Protein AF-A0A524L9X9-F1 (afdb_monomer_lite)

Secondary structure (DSSP, 8-state):
----HHHHHHHHHHHHHHHHHHHHHHHHHTT--HHHHHHHHHHHIIIIIHHHHHHHHHHSHHHHTTSHHHHHHHHHHHHHHHHHHHHHHHHHH-TT-HHHHHHHHHHHHHHHHHIIIIIHHHHHHHS-TTS--

pLDDT: mean 91.58, std 13.43, range [40.53, 98.81]

Radius of gyration: 15.82 Å; chains: 1; bounding box: 37×26×45 Å

Sequence (133 aa):
MKRNENLKTLSWEHHDGLVAAFRLIQGLKNKVDTAILSGYIIHIWEKALLHHFWQEEQMIPEQIENLPAGKELLGKMMTDHRVFELLIAKIKDDPQSLPYVKEFAELLNQHIHFEERELFPFLEKTVTADKLV

Foldseek 3Di:
DPQDVLNVVLLVLLVVLLVLLVVLVVCVVVVPQLLVLLVSLLVCCVVRVVVSLVSCVVQQCVQPVPPPVSVVLVVVSVVLVVVSVVLNVVCVVPSRDPVSSNCNSVSSNVNSCCCVPPVSVVSVVRDDPPPRD

Structure (mmCIF, N/CA/C/O backbone):
data_AF-A0A524L9X9-F1
#
_entry.id   AF-A0A524L9X9-F1
#
loop_
_atom_site.group_PDB
_atom_site.id
_atom_site.type_symbol
_atom_site.label_atom_id
_atom_site.label_alt_id
_atom_site.label_comp_id
_atom_site.label_asym_id
_atom_site.label_entity_id
_atom_site.label_seq_id
_atom_site.pdbx_PDB_ins_code
_atom_site.Cartn_x
_atom_site.Cartn_y
_atom_site.Cartn_z
_atom_site.occupancy
_atom_site.B_iso_or_equiv
_atom_site.auth_seq_id
_atom_site.auth_comp_id
_atom_site.auth_asym_id
_atom_site.auth_atom_id
_atom_site.pdbx_PDB_model_num
ATOM 1 N N . MET A 1 1 ? -0.221 -0.685 -27.429 1.00 44.25 1 MET A N 1
ATOM 2 C CA . MET A 1 1 ? 0.701 -1.465 -26.581 1.00 44.25 1 MET A CA 1
ATOM 3 C C . MET A 1 1 ? -0.151 -2.388 -25.740 1.00 44.25 1 MET A C 1
ATOM 5 O O . MET A 1 1 ? -0.965 -1.896 -24.971 1.00 44.25 1 MET A O 1
ATOM 9 N N . LYS A 1 2 ? -0.105 -3.699 -25.989 1.00 41.12 2 LYS A N 1
ATOM 10 C CA . LYS A 1 2 ? -0.791 -4.650 -25.112 1.00 41.12 2 LYS A CA 1
ATOM 11 C C . LYS A 1 2 ? 0.062 -4.734 -23.848 1.00 41.12 2 LYS A C 1
ATOM 13 O O . LYS A 1 2 ? 1.205 -5.161 -23.966 1.00 41.12 2 LYS A O 1
ATOM 18 N N . ARG A 1 3 ? -0.477 -4.316 -22.694 1.00 54.50 3 ARG A N 1
ATOM 19 C CA . ARG A 1 3 ? 0.068 -4.698 -21.381 1.00 54.50 3 ARG A CA 1
ATOM 20 C C . ARG A 1 3 ? 0.432 -6.181 -21.446 1.00 54.50 3 ARG A C 1
ATOM 22 O O . ARG A 1 3 ? -0.387 -6.970 -21.930 1.00 54.50 3 ARG A O 1
ATOM 29 N N . ASN A 1 4 ? 1.637 -6.545 -21.024 1.00 69.88 4 ASN A N 1
ATOM 30 C CA . ASN A 1 4 ? 1.973 -7.952 -20.844 1.00 69.88 4 ASN A CA 1
ATOM 31 C C . ASN A 1 4 ? 0.909 -8.590 -19.925 1.00 69.88 4 ASN A C 1
ATOM 33 O O . ASN A 1 4 ? 0.484 -7.943 -18.969 1.00 69.88 4 ASN A O 1
ATOM 37 N N . GLU A 1 5 ? 0.422 -9.796 -20.234 1.00 72.19 5 GLU A N 1
ATOM 38 C CA . GLU A 1 5 ? -0.696 -10.426 -19.504 1.00 72.19 5 GLU A CA 1
ATOM 39 C C . GLU A 1 5 ? -0.430 -10.530 -17.990 1.00 72.19 5 GLU A C 1
ATOM 41 O O . GLU A 1 5 ? -1.351 -10.390 -17.183 1.00 72.19 5 GLU A O 1
ATOM 46 N N . ASN A 1 6 ? 0.838 -10.646 -17.595 1.00 77.88 6 ASN A N 1
ATOM 47 C CA . ASN A 1 6 ? 1.249 -10.633 -16.196 1.00 77.88 6 ASN A CA 1
ATOM 48 C C . ASN A 1 6 ? 1.011 -9.268 -15.527 1.00 77.88 6 ASN A C 1
ATOM 50 O O . ASN A 1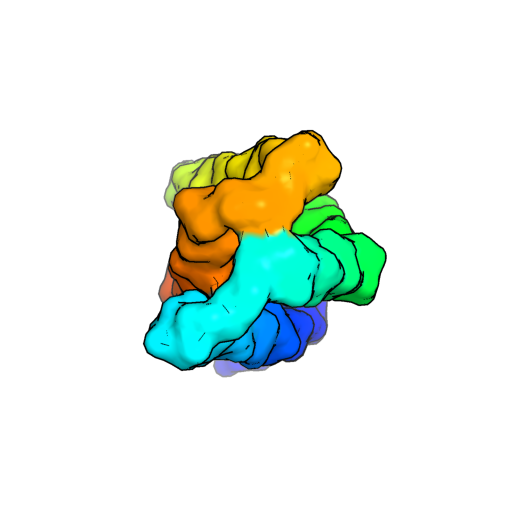 6 ? 0.353 -9.190 -14.493 1.00 77.88 6 ASN A O 1
ATOM 54 N N . LEU A 1 7 ? 1.443 -8.172 -16.166 1.00 84.88 7 LEU A N 1
ATOM 55 C CA . LEU A 1 7 ? 1.182 -6.809 -15.679 1.00 84.88 7 LEU A CA 1
ATOM 56 C C . LEU A 1 7 ? -0.312 -6.462 -15.708 1.00 84.88 7 LEU A C 1
ATOM 58 O O . LEU A 1 7 ? -0.777 -5.667 -14.898 1.00 84.88 7 LEU A O 1
ATOM 62 N N . LYS A 1 8 ? -1.092 -7.055 -16.625 1.00 86.00 8 LYS A N 1
ATOM 63 C CA . LYS A 1 8 ? -2.558 -6.914 -16.600 1.00 86.00 8 LYS A CA 1
ATOM 64 C C . LYS A 1 8 ? -3.172 -7.566 -15.374 1.00 86.00 8 LYS A C 1
ATOM 66 O O . LYS A 1 8 ? -4.108 -6.995 -14.830 1.00 86.00 8 LYS A O 1
ATOM 71 N N . THR A 1 9 ? -2.681 -8.742 -14.994 1.00 88.50 9 THR A N 1
ATOM 72 C CA . THR A 1 9 ? -3.189 -9.480 -13.836 1.00 88.50 9 THR A CA 1
ATOM 73 C C . THR A 1 9 ? -2.920 -8.690 -12.558 1.00 88.50 9 THR A C 1
ATOM 75 O O . THR A 1 9 ? -3.868 -8.373 -11.849 1.00 88.50 9 THR A O 1
ATOM 78 N N . LEU A 1 10 ? -1.677 -8.239 -12.354 1.00 92.50 10 LEU A N 1
ATOM 79 C CA . LEU A 1 10 ? -1.310 -7.382 -11.218 1.00 92.50 10 LEU A CA 1
ATOM 80 C C . LEU A 1 10 ? -2.137 -6.084 -11.195 1.00 92.50 10 LEU A C 1
ATOM 82 O O . LEU A 1 10 ? -2.770 -5.740 -10.202 1.00 92.50 10 LEU A O 1
ATOM 86 N N . SER A 1 11 ? -2.256 -5.411 -12.340 1.00 91.94 11 SER A N 1
ATOM 87 C CA . SER A 1 11 ? -3.059 -4.188 -12.448 1.00 91.94 11 SER A CA 1
ATOM 88 C C . SER A 1 11 ? -4.564 -4.403 -12.225 1.00 91.94 11 SER A C 1
ATOM 90 O O . SER A 1 11 ? -5.286 -3.481 -11.841 1.00 91.94 11 SER A O 1
ATOM 92 N N . TRP A 1 12 ? -5.081 -5.607 -12.472 1.00 92.44 12 TRP A N 1
ATOM 93 C CA . TRP A 1 12 ? -6.470 -5.925 -12.158 1.00 92.44 12 TRP A CA 1
ATOM 94 C C . TRP A 1 12 ? -6.679 -6.020 -10.642 1.00 92.44 12 TRP A C 1
ATOM 96 O O . TRP A 1 12 ? -7.646 -5.460 -10.128 1.00 92.44 12 TRP A O 1
ATOM 106 N N . GLU A 1 13 ? -5.737 -6.626 -9.921 1.00 94.00 13 GLU A N 1
ATOM 107 C CA . GLU A 1 13 ? -5.755 -6.727 -8.455 1.00 94.00 13 GLU A CA 1
ATOM 108 C C . GLU A 1 13 ? -5.611 -5.352 -7.771 1.00 94.00 13 GLU A C 1
ATOM 110 O O . GLU A 1 13 ? -6.233 -5.101 -6.733 1.00 94.00 13 GLU A O 1
ATOM 115 N N . HIS A 1 14 ? -4.919 -4.397 -8.404 1.00 96.56 14 HIS A N 1
ATOM 116 C CA . HIS A 1 14 ? -4.879 -2.997 -7.961 1.00 96.56 14 HIS A CA 1
ATOM 117 C C . HIS A 1 14 ? -6.257 -2.336 -7.852 1.00 96.56 14 HIS A C 1
ATOM 119 O O . HIS A 1 14 ? -6.442 -1.438 -7.024 1.00 96.56 14 HIS A O 1
ATOM 125 N N . HIS A 1 15 ? -7.250 -2.766 -8.640 1.00 94.50 15 HIS A N 1
ATOM 126 C CA . HIS A 1 15 ? -8.611 -2.250 -8.503 1.00 94.50 15 HIS A CA 1
ATOM 127 C C . HIS A 1 15 ? -9.163 -2.499 -7.094 1.00 94.50 15 HIS A C 1
ATOM 129 O O . HIS A 1 15 ? -9.669 -1.574 -6.451 1.00 94.50 15 HIS A O 1
ATOM 135 N N . ASP A 1 16 ? -9.015 -3.723 -6.590 1.00 94.69 16 ASP A N 1
ATOM 136 C CA . ASP A 1 16 ? -9.501 -4.106 -5.266 1.00 94.69 16 ASP A CA 1
ATOM 137 C C . ASP A 1 16 ? -8.702 -3.411 -4.157 1.00 94.69 16 ASP A C 1
ATOM 139 O O . ASP A 1 16 ? -9.288 -2.935 -3.177 1.00 94.69 16 ASP A O 1
ATOM 143 N N . GLY A 1 17 ? -7.387 -3.254 -4.344 1.00 97.31 17 GLY A N 1
ATOM 144 C CA . GLY A 1 17 ? -6.533 -2.467 -3.452 1.00 97.31 17 GLY A CA 1
ATOM 145 C C . GLY A 1 17 ? -6.982 -1.003 -3.338 1.00 97.31 17 GLY A C 1
ATOM 146 O O . GLY A 1 17 ? -7.131 -0.477 -2.231 1.00 97.31 17 GLY A O 1
ATOM 147 N N . LEU A 1 18 ? -7.307 -0.352 -4.461 1.00 98.25 18 LEU A N 1
ATOM 148 C CA . LEU A 1 18 ? -7.830 1.021 -4.477 1.00 98.25 18 LEU A CA 1
ATOM 149 C C . LEU A 1 18 ? -9.216 1.125 -3.837 1.00 98.25 18 LEU A C 1
ATOM 151 O O . LEU A 1 18 ? -9.483 2.074 -3.094 1.00 98.25 18 LEU A O 1
ATOM 155 N N . VAL A 1 19 ? -10.100 0.152 -4.075 1.00 98.00 19 VAL A N 1
ATOM 156 C CA . VAL A 1 19 ? -11.405 0.086 -3.400 1.00 98.00 19 VAL A CA 1
ATOM 157 C C . VAL A 1 19 ? -11.218 -0.052 -1.889 1.00 98.00 19 VAL A C 1
ATOM 159 O O . VAL A 1 19 ? -11.927 0.604 -1.118 1.00 98.00 19 VAL A O 1
ATOM 162 N N . ALA A 1 20 ? -10.256 -0.859 -1.440 1.00 98.12 20 ALA A N 1
ATOM 163 C CA . ALA A 1 20 ? -9.949 -1.014 -0.027 1.00 98.12 20 ALA A CA 1
ATOM 164 C C . ALA A 1 20 ? -9.392 0.274 0.596 1.00 98.12 20 ALA A C 1
ATOM 166 O O . ALA A 1 20 ? -9.906 0.708 1.631 1.00 98.12 20 ALA A O 1
ATOM 167 N N . ALA A 1 21 ? -8.431 0.932 -0.058 1.00 98.44 21 ALA A N 1
ATOM 168 C CA . ALA A 1 21 ? -7.908 2.225 0.378 1.00 98.44 21 ALA A CA 1
ATOM 169 C C . ALA A 1 21 ? -9.020 3.285 0.456 1.00 98.44 21 ALA A C 1
ATOM 171 O O . ALA A 1 21 ? -9.157 3.986 1.461 1.00 98.44 21 ALA A O 1
ATOM 172 N N . PHE A 1 22 ? -9.891 3.349 -0.556 1.00 98.38 22 PHE A N 1
ATOM 173 C CA . PHE A 1 22 ? -11.046 4.243 -0.559 1.00 98.38 22 PHE A CA 1
ATOM 174 C C . PHE A 1 22 ? -11.983 3.976 0.624 1.00 98.38 22 PHE A C 1
ATOM 176 O O . PHE A 1 22 ? -12.362 4.917 1.324 1.00 98.38 22 PHE A O 1
ATOM 183 N N . ARG A 1 23 ? -12.340 2.712 0.886 1.00 98.38 23 ARG A N 1
ATOM 184 C CA . ARG A 1 23 ? -13.198 2.331 2.023 1.00 98.38 23 ARG A CA 1
ATOM 185 C C . ARG A 1 23 ? -12.586 2.731 3.359 1.00 98.38 23 ARG A C 1
ATOM 187 O O . ARG A 1 23 ? -13.305 3.269 4.197 1.00 98.38 23 ARG A O 1
ATOM 194 N N . LEU A 1 24 ? -11.280 2.536 3.539 1.00 98.62 24 LEU A N 1
ATOM 195 C CA . LEU A 1 24 ? -10.564 2.972 4.739 1.00 98.62 24 LEU A CA 1
ATOM 196 C C . LEU A 1 24 ? -10.619 4.492 4.905 1.00 98.62 24 LEU A C 1
ATOM 198 O O . LEU A 1 24 ? -10.992 4.979 5.969 1.00 98.62 24 LEU A O 1
ATOM 202 N N . ILE A 1 25 ? -10.350 5.247 3.837 1.00 98.50 25 ILE A N 1
ATOM 203 C CA . ILE A 1 25 ? -10.437 6.713 3.844 1.00 98.50 25 ILE A CA 1
ATOM 204 C C . ILE A 1 25 ? -11.859 7.182 4.191 1.00 98.50 25 ILE A C 1
ATOM 206 O O . ILE A 1 25 ? -12.021 8.115 4.980 1.00 98.50 25 ILE A O 1
ATOM 210 N N . GLN A 1 26 ? -12.902 6.549 3.643 1.00 98.56 26 GLN A N 1
ATOM 211 C CA . GLN A 1 26 ? -14.286 6.872 4.011 1.00 98.56 26 GLN A CA 1
ATOM 212 C C . GLN A 1 26 ? -14.600 6.489 5.461 1.00 98.56 26 GLN A C 1
ATOM 214 O O . GLN A 1 26 ? -15.253 7.257 6.163 1.00 98.56 26 GLN A O 1
ATOM 219 N N . GLY A 1 27 ? -14.115 5.339 5.930 1.00 98.44 27 GLY A N 1
ATOM 220 C CA . GLY A 1 27 ? -14.268 4.897 7.314 1.00 98.44 27 GLY A CA 1
ATOM 221 C C . GLY A 1 27 ? -13.664 5.890 8.307 1.00 98.44 27 GLY A C 1
ATOM 222 O O . GLY A 1 27 ? -14.337 6.300 9.251 1.00 98.44 27 GLY A O 1
ATOM 223 N N . LEU A 1 28 ? -12.446 6.364 8.030 1.00 98.19 28 LEU A N 1
ATOM 224 C CA . LEU A 1 28 ? -11.768 7.406 8.805 1.00 98.19 28 LEU A CA 1
ATOM 225 C C . LEU A 1 28 ? -12.574 8.714 8.830 1.00 98.19 28 LEU A C 1
ATOM 227 O O . LEU A 1 28 ? -12.790 9.289 9.896 1.00 98.19 28 LEU A O 1
ATOM 231 N N . LYS A 1 29 ? -13.075 9.173 7.673 1.00 98.12 29 LYS A N 1
ATOM 232 C CA . LYS A 1 29 ? -13.912 10.387 7.577 1.00 98.12 29 LYS A CA 1
ATOM 233 C C . LYS A 1 29 ? -15.210 10.268 8.373 1.00 98.12 29 LYS A C 1
ATOM 235 O O . LYS A 1 29 ? -15.620 11.226 9.026 1.00 98.12 29 LYS A O 1
ATOM 240 N N . ASN A 1 30 ? -15.826 9.091 8.340 1.00 98.19 30 ASN A N 1
ATOM 241 C CA . ASN A 1 30 ? -17.072 8.797 9.039 1.00 98.19 30 ASN A CA 1
ATOM 242 C C . ASN A 1 30 ? -16.865 8.401 10.508 1.00 98.19 30 ASN A C 1
ATOM 244 O O . ASN A 1 30 ? -17.840 8.068 11.176 1.00 98.19 30 ASN A O 1
ATOM 248 N N . LYS A 1 31 ? -15.625 8.458 11.021 1.00 97.75 31 LYS A N 1
ATOM 249 C CA . LYS A 1 31 ? -15.269 8.098 12.403 1.00 97.75 31 LYS A CA 1
ATOM 250 C C . LYS A 1 31 ? -15.747 6.693 12.786 1.00 97.75 31 LYS A C 1
ATOM 252 O O . LYS A 1 31 ? -16.238 6.481 13.893 1.00 97.75 31 LYS A O 1
ATOM 257 N N . VAL A 1 32 ? -15.629 5.750 11.851 1.00 98.31 32 VAL A N 1
ATOM 258 C CA . VAL A 1 32 ? -15.827 4.326 12.138 1.00 98.31 32 VAL A CA 1
ATOM 259 C C . VAL A 1 32 ? -14.847 3.912 13.233 1.00 98.31 32 VAL A C 1
ATOM 261 O O . VAL A 1 32 ? -13.722 4.409 13.276 1.00 98.31 32 VAL A O 1
ATOM 264 N N . ASP A 1 33 ? -15.290 3.015 14.112 1.00 98.38 33 ASP A N 1
ATOM 265 C CA . ASP A 1 33 ? -14.463 2.467 15.182 1.00 98.38 33 ASP A CA 1
ATOM 266 C C . ASP A 1 33 ? -13.127 1.932 14.636 1.00 98.38 33 ASP A C 1
ATOM 268 O O . ASP A 1 33 ? -13.093 1.178 13.657 1.00 98.38 33 ASP A O 1
ATOM 272 N N . THR A 1 34 ? -12.022 2.344 15.261 1.00 98.31 34 THR A N 1
ATOM 273 C CA . THR A 1 34 ? -10.678 2.033 14.768 1.00 98.31 34 THR A CA 1
ATOM 274 C C . THR A 1 34 ? -10.421 0.531 14.729 1.00 98.31 34 THR A C 1
ATOM 276 O O . THR A 1 34 ? -9.812 0.060 13.772 1.00 98.31 34 THR A O 1
ATOM 279 N N . ALA A 1 35 ? -10.938 -0.248 15.686 1.00 98.00 35 ALA A N 1
ATOM 280 C CA . ALA A 1 35 ? -10.742 -1.696 15.693 1.00 98.00 35 ALA A CA 1
ATOM 281 C C . ALA A 1 35 ? -11.435 -2.377 14.509 1.00 98.00 35 ALA A C 1
ATOM 283 O O . ALA A 1 35 ? -10.908 -3.350 13.970 1.00 98.00 35 ALA A O 1
ATOM 284 N N . ILE A 1 36 ? -12.581 -1.850 14.061 1.00 98.50 36 ILE A N 1
ATOM 285 C CA . ILE A 1 36 ? -13.255 -2.333 12.846 1.00 98.50 36 ILE A CA 1
ATOM 286 C C . ILE A 1 36 ? -12.371 -2.086 11.618 1.00 98.50 36 ILE A C 1
ATOM 288 O O . ILE A 1 36 ? -12.202 -2.982 10.790 1.00 98.50 36 ILE A O 1
ATOM 292 N N . LEU A 1 37 ? -11.784 -0.891 11.501 1.00 98.75 37 LEU A N 1
ATOM 293 C CA . LEU A 1 37 ? -10.892 -0.558 10.386 1.00 98.75 37 LEU A CA 1
ATOM 294 C C . LEU A 1 37 ? -9.607 -1.395 10.419 1.00 98.75 37 LEU A C 1
ATOM 296 O O . LEU A 1 37 ? -9.210 -1.934 9.389 1.00 98.75 37 LEU A O 1
ATOM 300 N N . SER A 1 38 ? -9.006 -1.576 11.594 1.00 98.75 38 SER A N 1
ATOM 301 C CA . SER A 1 38 ? -7.851 -2.453 11.811 1.00 98.75 38 SER A CA 1
ATOM 302 C C . SER A 1 38 ? -8.157 -3.905 11.435 1.00 98.75 38 SER A C 1
ATOM 304 O O . SER A 1 38 ? -7.375 -4.540 10.730 1.00 98.75 38 SER A O 1
ATOM 306 N N . GLY A 1 39 ? -9.327 -4.421 11.825 1.00 98.75 39 GLY A N 1
ATOM 307 C CA . GLY A 1 39 ? -9.786 -5.753 11.428 1.00 98.75 39 GLY A CA 1
ATOM 308 C C . GLY A 1 39 ? -9.958 -5.888 9.914 1.00 98.75 39 GLY A C 1
ATOM 309 O O . GLY A 1 39 ? -9.551 -6.895 9.334 1.00 98.75 39 GLY A O 1
ATOM 310 N N . TYR A 1 40 ? -10.493 -4.856 9.254 1.00 98.69 40 TYR A N 1
ATOM 311 C CA . TYR A 1 40 ? -10.581 -4.814 7.795 1.00 98.69 40 TYR A CA 1
ATOM 312 C C . TYR A 1 40 ? -9.195 -4.806 7.132 1.00 98.69 40 TYR A C 1
ATOM 314 O O . TYR A 1 40 ? -8.990 -5.563 6.187 1.00 98.69 40 TYR A O 1
ATOM 322 N N . ILE A 1 41 ? -8.238 -4.023 7.651 1.00 98.81 41 ILE A N 1
ATOM 323 C CA . ILE A 1 41 ? -6.846 -3.993 7.165 1.00 98.81 41 ILE A CA 1
ATOM 324 C C . ILE A 1 41 ? -6.203 -5.379 7.256 1.00 98.81 41 ILE A C 1
ATOM 326 O O . ILE A 1 41 ? -5.657 -5.868 6.269 1.00 98.81 41 ILE A O 1
ATOM 330 N N . ILE A 1 42 ? -6.292 -6.035 8.415 1.00 98.75 42 ILE A N 1
ATOM 331 C CA . ILE A 1 42 ? -5.715 -7.372 8.609 1.00 98.75 42 ILE A CA 1
ATOM 332 C C . ILE A 1 42 ? -6.351 -8.372 7.635 1.00 98.75 42 ILE A C 1
ATOM 334 O O . ILE A 1 42 ? -5.648 -9.177 7.027 1.00 98.75 42 ILE A O 1
ATOM 338 N N . HIS A 1 43 ? -7.668 -8.286 7.434 1.00 98.56 43 HIS A N 1
ATOM 339 C CA . HIS A 1 43 ? -8.376 -9.158 6.506 1.00 98.56 43 HIS A CA 1
ATOM 340 C C . HIS A 1 43 ? -7.897 -8.996 5.055 1.00 98.56 43 HIS A C 1
ATOM 342 O O . HIS A 1 43 ? -7.557 -9.991 4.418 1.00 98.56 43 HIS A O 1
ATOM 348 N N . ILE A 1 44 ? -7.849 -7.769 4.524 1.00 98.00 44 ILE A N 1
ATOM 349 C CA . ILE A 1 44 ? -7.408 -7.536 3.135 1.00 98.00 44 ILE A CA 1
ATOM 350 C C . ILE A 1 44 ? -5.919 -7.840 2.946 1.00 98.00 44 ILE A C 1
ATOM 352 O O . ILE A 1 44 ? -5.523 -8.300 1.876 1.00 98.00 44 ILE A O 1
ATOM 356 N N . TRP A 1 45 ? -5.105 -7.636 3.986 1.00 98.44 45 TRP A N 1
ATOM 357 C CA . TRP A 1 45 ? -3.692 -7.989 3.972 1.00 98.44 45 TRP A CA 1
ATOM 358 C C . TRP A 1 45 ? -3.500 -9.485 3.734 1.00 98.44 45 TRP A C 1
ATOM 360 O O . TRP A 1 45 ? -2.826 -9.889 2.792 1.00 98.44 45 TRP A O 1
ATOM 370 N N . GLU A 1 46 ? -4.146 -10.311 4.556 1.00 97.88 46 GLU A N 1
ATOM 371 C CA . GLU A 1 46 ? -3.979 -11.766 4.526 1.00 97.88 46 GLU A CA 1
ATOM 372 C C . GLU A 1 46 ? -4.670 -12.428 3.328 1.00 97.88 46 GLU A C 1
ATOM 374 O O . GLU A 1 46 ? -4.301 -13.539 2.945 1.00 97.88 46 GLU A O 1
ATOM 379 N N . LYS A 1 47 ? -5.694 -11.786 2.752 1.00 97.06 47 LYS A N 1
ATOM 380 C CA . LY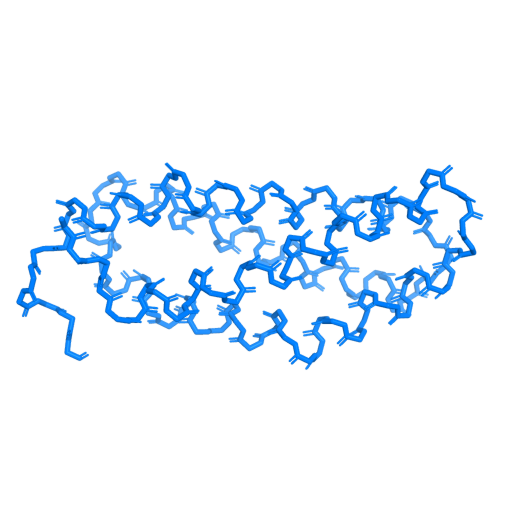S A 1 47 ? -6.483 -12.350 1.646 1.00 97.06 47 LYS A CA 1
ATOM 381 C C . LYS A 1 47 ? -6.063 -11.895 0.258 1.00 97.06 47 LYS A C 1
ATOM 383 O O . LYS A 1 47 ? -6.382 -12.607 -0.688 1.00 97.06 47 LYS A O 1
ATOM 388 N N . ALA A 1 48 ? -5.402 -10.749 0.136 1.00 95.69 48 ALA A N 1
ATOM 389 C CA . ALA A 1 48 ? -5.061 -10.177 -1.161 1.00 95.69 48 ALA A CA 1
ATOM 390 C C . ALA A 1 48 ? -3.639 -9.611 -1.176 1.00 95.69 48 ALA A C 1
ATOM 392 O O . ALA A 1 48 ? -2.776 -10.155 -1.860 1.00 95.69 48 ALA A O 1
ATOM 393 N N . LEU A 1 49 ? -3.376 -8.564 -0.386 1.00 97.88 49 LEU A N 1
ATOM 394 C CA . LEU A 1 49 ? -2.171 -7.741 -0.559 1.00 97.88 49 LEU A CA 1
ATOM 395 C C . LEU A 1 49 ? -0.870 -8.522 -0.351 1.00 97.88 49 LEU A C 1
ATOM 397 O O . LEU A 1 49 ? 0.073 -8.330 -1.104 1.00 97.88 49 LEU A O 1
ATOM 401 N N . LEU A 1 50 ? -0.828 -9.445 0.615 1.00 97.56 50 LEU A N 1
ATOM 402 C CA . LEU A 1 50 ? 0.375 -10.240 0.862 1.00 97.56 50 LEU A CA 1
ATOM 403 C C . LEU A 1 50 ? 0.759 -11.115 -0.343 1.00 97.56 50 LEU A C 1
ATOM 405 O O . LEU A 1 50 ? 1.939 -11.253 -0.651 1.00 97.56 50 LEU A O 1
ATOM 409 N N . HIS A 1 51 ? -0.224 -11.722 -1.017 1.00 96.88 51 HIS A N 1
ATOM 410 C CA . HIS A 1 51 ? 0.047 -12.534 -2.205 1.00 96.88 51 HIS A CA 1
ATOM 411 C C . HIS A 1 51 ? 0.447 -11.660 -3.393 1.00 96.88 51 HIS A C 1
ATOM 413 O O . HIS A 1 51 ? 1.413 -11.984 -4.078 1.00 96.88 51 HIS A O 1
ATOM 419 N N . HIS A 1 52 ? -0.262 -10.547 -3.573 1.00 97.12 52 HIS A N 1
ATOM 420 C CA . HIS A 1 52 ? -0.007 -9.577 -4.626 1.00 97.12 52 HIS A CA 1
ATOM 421 C C . HIS A 1 52 ? 1.430 -9.037 -4.571 1.00 97.12 52 HIS A C 1
ATOM 423 O O . HIS A 1 52 ? 2.188 -9.198 -5.525 1.00 97.12 52 HIS A O 1
ATOM 429 N N . PHE A 1 53 ? 1.857 -8.541 -3.405 1.00 98.12 53 PHE A N 1
ATOM 430 C CA . PHE A 1 53 ? 3.224 -8.054 -3.201 1.00 98.12 53 PHE A CA 1
ATOM 431 C C . PHE A 1 53 ? 4.260 -9.143 -3.444 1.00 98.12 53 PHE A C 1
ATOM 433 O O . PHE A 1 53 ? 5.279 -8.901 -4.081 1.00 98.12 53 PHE A O 1
ATOM 440 N N . TRP A 1 54 ? 3.991 -10.375 -3.003 1.00 97.00 54 TRP A N 1
ATOM 441 C CA . TRP A 1 54 ? 4.887 -11.488 -3.297 1.00 97.00 54 TRP A CA 1
ATOM 442 C C . TRP A 1 54 ? 5.042 -11.713 -4.809 1.00 97.00 54 TRP A C 1
ATOM 444 O O . TRP A 1 54 ? 6.165 -11.906 -5.272 1.00 97.00 54 TRP A O 1
ATOM 454 N N . GLN A 1 55 ? 3.959 -11.657 -5.592 1.00 95.81 55 GLN A N 1
ATOM 455 C CA . GLN A 1 55 ? 4.033 -11.795 -7.052 1.00 95.81 55 GLN A CA 1
ATOM 456 C C . GLN A 1 55 ? 4.877 -10.677 -7.675 1.00 95.81 55 GLN A C 1
ATOM 458 O O . GLN A 1 55 ? 5.749 -10.951 -8.498 1.00 95.81 55 GLN A O 1
ATOM 463 N N . GLU A 1 56 ? 4.680 -9.432 -7.252 1.00 95.56 56 GLU A N 1
ATOM 464 C CA . GLU A 1 56 ? 5.465 -8.287 -7.723 1.00 95.56 56 GLU A CA 1
ATOM 465 C C . GLU A 1 56 ? 6.953 -8.434 -7.404 1.00 95.56 56 GLU A C 1
ATOM 467 O O . GLU A 1 56 ? 7.800 -8.267 -8.284 1.00 95.56 56 GLU A O 1
ATOM 472 N N . GLU A 1 57 ? 7.276 -8.832 -6.175 1.00 96.19 57 GLU A N 1
ATOM 473 C CA . GLU A 1 57 ? 8.646 -9.060 -5.716 1.00 96.19 57 GLU A CA 1
ATOM 474 C C . GLU A 1 57 ? 9.347 -10.208 -6.445 1.00 96.19 57 GLU A C 1
ATOM 476 O O . GLU A 1 57 ? 10.568 -10.181 -6.578 1.00 96.19 57 GLU A O 1
ATOM 481 N N . GLN A 1 58 ? 8.610 -11.210 -6.935 1.00 93.50 58 GLN A N 1
ATOM 482 C CA . GLN A 1 58 ? 9.198 -12.251 -7.781 1.00 93.50 58 GLN A CA 1
ATOM 483 C C . GLN A 1 58 ? 9.408 -11.768 -9.219 1.00 93.50 58 GLN A C 1
ATOM 485 O O . GLN A 1 58 ? 10.412 -12.092 -9.843 1.00 93.50 58 GLN A O 1
ATOM 490 N N . MET A 1 59 ? 8.460 -11.007 -9.767 1.00 90.44 59 MET A N 1
ATOM 491 C CA . MET A 1 59 ? 8.390 -10.775 -11.212 1.00 90.44 59 MET A CA 1
ATOM 492 C C . MET A 1 59 ? 9.079 -9.495 -11.673 1.00 90.44 59 MET A C 1
ATOM 494 O O . MET A 1 59 ? 9.606 -9.444 -12.785 1.00 90.44 59 MET A O 1
ATOM 498 N N . ILE A 1 60 ? 9.021 -8.429 -10.878 1.00 92.25 60 ILE A N 1
ATOM 499 C CA . ILE A 1 60 ? 9.476 -7.099 -11.290 1.00 92.25 60 ILE A CA 1
ATOM 500 C C . ILE A 1 60 ? 11.006 -6.973 -11.265 1.00 92.25 60 ILE A C 1
ATOM 502 O O . ILE A 1 60 ? 11.546 -6.452 -12.247 1.00 92.25 60 ILE A O 1
ATOM 506 N N . PRO A 1 61 ? 11.741 -7.450 -10.236 1.00 91.38 61 PRO A N 1
ATOM 507 C CA . PRO A 1 61 ? 13.198 -7.319 -10.201 1.00 91.38 61 PRO A CA 1
ATOM 508 C C . PRO A 1 61 ? 13.890 -7.870 -11.450 1.00 91.38 61 PRO A C 1
ATOM 510 O O . PRO A 1 61 ? 14.692 -7.158 -12.057 1.00 91.38 61 PRO A O 1
ATOM 513 N N . GLU A 1 62 ? 13.499 -9.067 -11.903 1.00 87.06 62 GLU A N 1
ATOM 514 C CA . GLU A 1 62 ? 14.077 -9.743 -13.077 1.00 87.06 62 GLU A CA 1
ATOM 515 C C . GLU A 1 62 ? 14.002 -8.895 -14.360 1.00 87.06 62 GLU A C 1
ATOM 517 O O . GLU A 1 62 ? 14.824 -9.033 -15.270 1.00 87.06 62 GLU A O 1
ATOM 522 N N . GLN A 1 63 ? 13.036 -7.977 -14.430 1.00 83.50 63 GLN A N 1
ATOM 523 C CA . GLN A 1 63 ? 12.775 -7.156 -15.608 1.00 83.50 63 GLN A CA 1
ATOM 524 C C . GLN A 1 63 ? 13.564 -5.843 -15.625 1.00 83.50 63 GLN A C 1
ATOM 526 O O . GLN A 1 63 ? 13.894 -5.350 -16.707 1.00 83.50 63 GLN A O 1
ATOM 531 N N . ILE A 1 64 ? 13.855 -5.251 -14.458 1.00 85.44 64 ILE A N 1
ATOM 532 C CA . ILE A 1 64 ? 14.350 -3.862 -14.376 1.00 85.44 64 ILE A CA 1
ATOM 533 C C . ILE A 1 64 ? 15.581 -3.652 -13.501 1.00 85.44 64 ILE A C 1
ATOM 535 O O . ILE A 1 64 ? 16.162 -2.569 -13.569 1.00 85.44 64 ILE A O 1
ATOM 539 N N . GLU A 1 65 ? 16.035 -4.639 -12.725 1.00 79.44 65 GLU A N 1
ATOM 540 C CA . GLU A 1 65 ? 17.183 -4.473 -11.813 1.00 79.44 65 GLU A CA 1
ATOM 541 C C . GLU A 1 65 ? 18.478 -4.055 -12.537 1.00 79.44 65 GLU A C 1
ATOM 543 O O . GLU A 1 65 ? 19.320 -3.330 -11.995 1.00 79.44 65 GLU A O 1
ATOM 548 N N . ASN A 1 66 ? 18.613 -4.470 -13.800 1.00 82.81 66 ASN A N 1
ATOM 549 C CA . ASN A 1 66 ? 19.762 -4.181 -14.655 1.00 82.81 66 ASN A CA 1
ATOM 550 C C . ASN A 1 66 ? 19.671 -2.805 -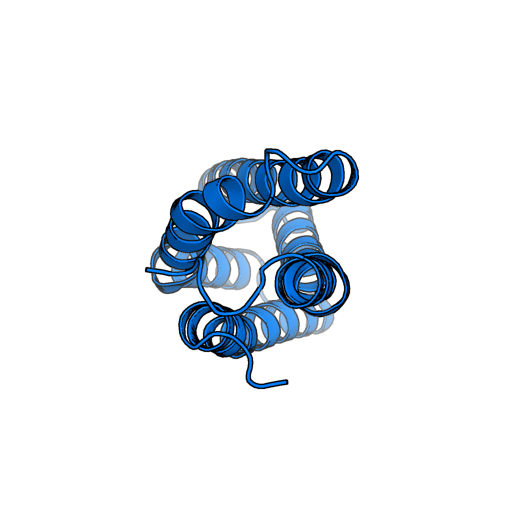15.339 1.00 82.81 66 ASN A C 1
ATOM 552 O O . ASN A 1 66 ? 20.617 -2.378 -16.003 1.00 82.81 66 ASN A O 1
ATOM 556 N N . LEU A 1 67 ? 18.558 -2.086 -15.169 1.00 85.19 67 LEU A N 1
ATOM 557 C CA . LEU A 1 67 ? 18.340 -0.756 -15.727 1.00 85.19 67 LEU A CA 1
ATOM 558 C C . LEU A 1 67 ? 18.631 0.304 -14.654 1.00 85.19 67 LEU A C 1
ATOM 560 O O . LEU A 1 67 ? 17.996 0.286 -13.601 1.00 85.19 67 LEU A O 1
ATOM 564 N N . PRO A 1 68 ? 19.529 1.280 -14.899 1.00 83.06 68 PRO A N 1
ATOM 565 C CA . PRO A 1 68 ? 19.866 2.302 -13.904 1.00 83.06 68 PRO A CA 1
ATOM 566 C C . PRO A 1 68 ? 18.651 3.051 -13.335 1.00 83.06 68 PRO A C 1
ATOM 568 O O . PRO A 1 68 ? 18.557 3.208 -12.123 1.00 83.06 68 PRO A O 1
ATOM 571 N N . ALA A 1 69 ? 17.697 3.443 -14.188 1.00 82.44 69 ALA A N 1
ATOM 572 C CA . ALA A 1 69 ? 16.448 4.092 -13.769 1.00 82.44 69 ALA A CA 1
ATOM 573 C C . ALA A 1 69 ? 15.448 3.125 -13.099 1.00 82.44 69 ALA A C 1
ATOM 575 O O . ALA A 1 69 ? 14.595 3.556 -12.331 1.00 82.44 69 ALA A O 1
ATOM 576 N N . GLY A 1 70 ? 15.566 1.817 -13.351 1.00 88.06 70 GLY A N 1
ATOM 577 C CA . GLY A 1 70 ? 14.717 0.795 -12.738 1.00 88.06 70 GLY A CA 1
ATOM 578 C C . GLY A 1 70 ? 15.036 0.558 -11.263 1.00 88.06 70 GLY A C 1
ATOM 579 O O . GLY A 1 70 ? 14.137 0.255 -10.488 1.00 88.06 70 GLY A O 1
ATOM 580 N N . LYS A 1 71 ? 16.294 0.762 -10.847 1.00 90.00 71 LYS A N 1
ATOM 581 C CA . LYS A 1 71 ? 16.727 0.555 -9.455 1.00 90.00 71 LYS A CA 1
ATOM 582 C C . LYS A 1 71 ? 16.021 1.467 -8.456 1.00 90.00 71 LYS A C 1
ATOM 584 O O . LYS A 1 71 ? 15.711 1.022 -7.357 1.00 90.00 71 LYS A O 1
ATOM 589 N N . GLU A 1 72 ? 15.775 2.722 -8.823 1.00 92.69 72 GLU A N 1
ATOM 590 C CA . GLU A 1 72 ? 15.073 3.671 -7.952 1.00 92.69 72 GLU A CA 1
ATOM 591 C C . GLU A 1 72 ? 13.600 3.279 -7.781 1.00 92.69 72 GLU A C 1
ATOM 593 O O . GLU A 1 72 ? 13.116 3.185 -6.654 1.00 92.69 72 GLU A O 1
ATOM 598 N N . LEU A 1 73 ? 12.917 2.967 -8.888 1.00 95.75 73 LEU A N 1
ATOM 599 C CA . LEU A 1 73 ? 11.516 2.540 -8.876 1.00 95.75 73 LEU A CA 1
ATOM 600 C C . LEU A 1 73 ? 11.340 1.228 -8.097 1.00 95.75 73 LEU A C 1
ATOM 602 O O . LEU A 1 73 ? 10.466 1.133 -7.238 1.00 95.75 73 LEU A O 1
ATOM 606 N N . LEU A 1 74 ? 12.215 0.247 -8.338 1.00 95.56 74 LEU A N 1
ATOM 607 C CA . LEU A 1 74 ? 12.213 -1.015 -7.602 1.00 95.56 74 LEU A CA 1
ATOM 608 C C . LEU A 1 74 ? 12.487 -0.793 -6.110 1.00 95.56 74 LEU A C 1
ATOM 610 O O . LEU A 1 74 ? 11.795 -1.347 -5.262 1.00 95.56 74 LEU A O 1
ATOM 614 N N . GLY A 1 75 ? 13.470 0.047 -5.778 1.00 96.38 75 GLY A N 1
ATOM 615 C CA . GLY A 1 75 ? 13.785 0.387 -4.394 1.00 96.38 75 GLY A CA 1
ATOM 616 C C . GLY A 1 75 ? 12.590 0.994 -3.659 1.00 96.38 75 GLY A C 1
ATOM 617 O O . GLY A 1 75 ? 12.333 0.629 -2.510 1.00 96.38 75 GLY A O 1
ATOM 618 N N . LYS A 1 76 ? 11.831 1.872 -4.325 1.00 97.50 76 LYS A N 1
ATOM 619 C CA . LYS A 1 76 ? 10.605 2.446 -3.764 1.00 97.50 76 LYS A CA 1
ATOM 620 C C . LYS A 1 76 ? 9.539 1.375 -3.507 1.00 97.50 76 LYS A C 1
ATOM 622 O O . LYS A 1 76 ? 9.036 1.323 -2.390 1.00 97.50 76 LYS A O 1
ATOM 627 N N . MET A 1 77 ? 9.242 0.516 -4.486 1.00 98.06 77 MET A N 1
ATOM 628 C CA . MET A 1 77 ? 8.271 -0.584 -4.349 1.00 98.06 77 MET A CA 1
ATOM 629 C C . MET A 1 77 ? 8.602 -1.480 -3.143 1.00 98.06 77 MET A C 1
ATOM 631 O O . MET A 1 77 ? 7.802 -1.603 -2.219 1.00 98.06 77 MET A O 1
ATOM 635 N N . MET A 1 78 ? 9.839 -1.992 -3.079 1.00 98.19 78 MET A N 1
ATOM 636 C CA . MET A 1 78 ? 10.304 -2.840 -1.970 1.00 98.19 78 MET A CA 1
ATOM 637 C C . MET A 1 78 ? 10.253 -2.122 -0.612 1.00 98.19 78 MET A C 1
ATOM 639 O O . MET A 1 78 ? 9.973 -2.733 0.420 1.00 98.19 78 MET A O 1
ATOM 643 N N . THR A 1 79 ? 10.546 -0.817 -0.590 1.00 98.50 79 THR A N 1
ATOM 644 C CA . THR A 1 79 ? 10.473 -0.019 0.640 1.00 98.50 79 THR A CA 1
ATOM 645 C C . THR A 1 79 ? 9.031 0.112 1.117 1.00 98.50 79 THR A C 1
ATOM 647 O O . THR A 1 79 ? 8.772 -0.119 2.298 1.00 98.50 79 THR A O 1
ATOM 650 N N . ASP A 1 80 ? 8.096 0.428 0.218 1.00 98.69 80 ASP A N 1
ATOM 651 C CA . ASP A 1 80 ? 6.670 0.520 0.539 1.00 98.69 80 ASP A CA 1
ATOM 652 C C . ASP A 1 80 ? 6.153 -0.825 1.087 1.00 98.69 80 ASP A C 1
ATOM 654 O O . ASP A 1 80 ? 5.541 -0.848 2.158 1.00 98.69 80 ASP A O 1
ATOM 658 N N . HIS A 1 81 ? 6.485 -1.955 0.444 1.00 98.69 81 HIS A N 1
ATOM 659 C CA . HIS A 1 81 ? 6.122 -3.306 0.910 1.00 98.69 81 HIS A CA 1
ATOM 660 C C . HIS A 1 81 ? 6.608 -3.573 2.332 1.00 98.69 81 HIS A C 1
ATOM 662 O O . HIS A 1 81 ? 5.839 -3.998 3.201 1.00 98.69 81 HIS A O 1
ATOM 668 N N . ARG A 1 82 ? 7.870 -3.238 2.619 1.00 98.56 82 ARG A N 1
ATOM 669 C CA . ARG A 1 82 ? 8.423 -3.411 3.962 1.00 98.56 82 ARG A CA 1
ATOM 670 C C . ARG A 1 82 ? 7.717 -2.533 4.996 1.00 98.56 82 ARG A C 1
ATOM 672 O O . ARG A 1 82 ? 7.532 -2.958 6.139 1.00 98.56 82 ARG A O 1
ATOM 679 N N . VAL A 1 83 ? 7.315 -1.319 4.622 1.00 98.62 83 VAL A N 1
ATOM 680 C CA . VAL A 1 83 ? 6.527 -0.442 5.498 1.00 98.62 83 VAL A CA 1
ATOM 681 C C . VAL A 1 83 ? 5.150 -1.047 5.775 1.00 98.62 83 VAL A C 1
ATOM 683 O O . VAL A 1 83 ? 4.724 -1.028 6.932 1.00 98.62 83 VAL A O 1
ATOM 686 N N . PHE A 1 84 ? 4.484 -1.655 4.787 1.00 98.75 84 PHE A N 1
ATOM 687 C CA . PHE A 1 84 ? 3.222 -2.363 5.024 1.00 98.75 84 PHE A CA 1
ATOM 688 C C . PHE A 1 84 ? 3.373 -3.502 6.029 1.00 98.75 84 PHE A C 1
ATOM 690 O O . PHE A 1 84 ? 2.586 -3.576 6.970 1.00 98.75 84 PHE A O 1
ATOM 697 N N . GLU A 1 85 ? 4.400 -4.344 5.905 1.00 98.50 85 GLU A N 1
ATOM 698 C CA . GLU A 1 85 ? 4.640 -5.425 6.869 1.00 98.50 85 GLU A CA 1
ATOM 699 C C . GLU A 1 85 ? 4.794 -4.896 8.305 1.00 98.50 85 GLU A C 1
ATOM 701 O O . GLU A 1 85 ? 4.224 -5.446 9.254 1.00 98.50 85 GLU A O 1
ATOM 706 N N . LEU A 1 86 ? 5.538 -3.796 8.471 1.00 98.56 86 LEU A N 1
ATOM 707 C CA . LEU A 1 86 ? 5.723 -3.141 9.765 1.00 98.56 86 LEU A CA 1
ATOM 708 C C . LEU A 1 86 ? 4.416 -2.537 10.292 1.00 98.56 86 LEU A C 1
ATOM 710 O O . LEU A 1 86 ? 4.132 -2.651 11.486 1.00 98.56 86 LEU A O 1
ATOM 714 N N . LEU A 1 87 ? 3.614 -1.909 9.429 1.00 98.62 87 LEU A N 1
ATOM 715 C CA . LEU A 1 87 ? 2.304 -1.372 9.796 1.00 98.62 87 LEU A CA 1
ATOM 716 C C . LEU A 1 87 ? 1.346 -2.476 10.224 1.00 98.62 87 LEU A C 1
ATOM 718 O O . LEU A 1 87 ? 0.666 -2.322 11.232 1.00 98.62 87 LEU A O 1
ATOM 722 N N . ILE A 1 88 ? 1.331 -3.609 9.528 1.00 98.69 88 ILE A N 1
ATOM 723 C CA . ILE A 1 88 ? 0.493 -4.750 9.896 1.00 98.69 88 ILE A CA 1
ATOM 724 C C . ILE A 1 88 ? 0.885 -5.298 11.264 1.00 98.69 88 ILE A C 1
ATOM 726 O O . ILE A 1 88 ? 0.004 -5.564 12.081 1.00 98.69 88 ILE A O 1
ATOM 730 N N . ALA A 1 89 ? 2.183 -5.423 11.555 1.00 98.56 89 ALA A N 1
ATOM 731 C CA . ALA A 1 89 ? 2.640 -5.830 12.881 1.00 98.56 89 ALA A CA 1
ATOM 732 C C . ALA A 1 89 ? 2.178 -4.842 13.969 1.00 98.56 89 ALA A C 1
ATOM 734 O O . ALA A 1 89 ? 1.633 -5.262 14.987 1.00 98.56 89 ALA A O 1
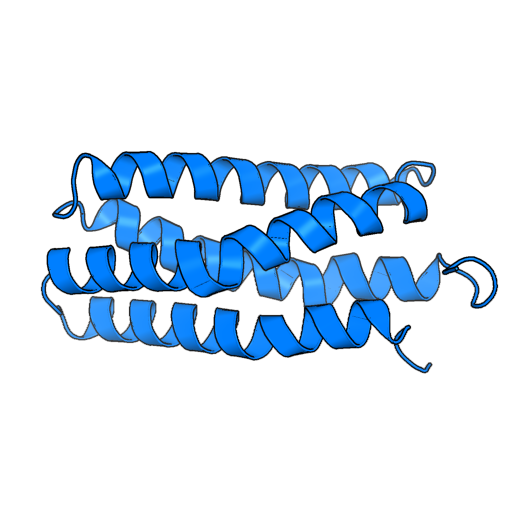ATOM 735 N N . LYS A 1 90 ? 2.319 -3.533 13.724 1.00 98.56 90 LYS A N 1
ATOM 736 C CA . LYS A 1 90 ? 1.870 -2.476 14.645 1.00 98.56 90 LYS A CA 1
ATOM 737 C C . LYS A 1 90 ? 0.353 -2.450 14.843 1.00 98.56 90 LYS A C 1
ATOM 739 O O . LYS A 1 90 ? -0.100 -2.245 15.959 1.00 98.56 90 LYS A O 1
ATOM 744 N N . ILE A 1 91 ? -0.431 -2.669 13.788 1.00 98.56 91 ILE A N 1
ATOM 745 C CA . ILE A 1 91 ? -1.902 -2.724 13.851 1.00 98.56 91 ILE A CA 1
ATOM 746 C C . ILE A 1 91 ? -2.366 -3.970 14.611 1.00 98.56 91 ILE A C 1
ATOM 748 O O . ILE A 1 91 ? -3.355 -3.912 15.335 1.00 98.56 91 ILE A O 1
ATOM 752 N N . LYS A 1 92 ? -1.665 -5.100 14.466 1.00 98.19 92 LYS A N 1
ATOM 753 C CA . LYS A 1 92 ? -1.949 -6.316 15.243 1.00 98.19 92 LYS A CA 1
ATOM 754 C C . LYS A 1 92 ? -1.642 -6.128 16.734 1.00 98.19 92 LYS A C 1
ATOM 756 O O . LYS A 1 92 ? -2.377 -6.668 17.555 1.00 98.19 92 LYS A O 1
ATOM 761 N N . ASP A 1 93 ? -0.589 -5.379 17.062 1.00 98.31 93 ASP A N 1
ATOM 762 C CA . ASP A 1 93 ? -0.185 -5.069 18.441 1.00 98.31 93 ASP A CA 1
ATOM 763 C C . ASP A 1 93 ? -1.096 -4.017 19.104 1.00 98.31 93 ASP A C 1
ATOM 765 O O . ASP A 1 93 ? -1.561 -4.215 20.224 1.00 98.31 93 ASP A O 1
ATOM 769 N N . ASP A 1 94 ? -1.434 -2.945 18.380 1.00 98.00 94 ASP A N 1
ATOM 770 C CA . ASP A 1 94 ? -2.361 -1.897 18.821 1.00 98.00 94 ASP A CA 1
ATOM 771 C C . ASP A 1 94 ? -3.476 -1.641 17.784 1.00 98.00 94 ASP A C 1
ATOM 773 O O . ASP A 1 94 ? -3.403 -0.699 16.980 1.00 98.00 94 ASP A O 1
ATOM 777 N N . PRO A 1 95 ? -4.561 -2.442 17.818 1.00 97.25 95 PRO A N 1
ATOM 778 C CA . PRO A 1 95 ? -5.685 -2.300 16.893 1.00 97.25 95 PRO A CA 1
ATOM 779 C C . PRO A 1 95 ? -6.475 -0.994 17.049 1.00 97.25 95 PRO A C 1
ATOM 781 O O . PRO A 1 95 ? -7.314 -0.694 16.198 1.00 97.25 95 PRO A O 1
ATOM 784 N N . GLN A 1 96 ? -6.257 -0.233 18.127 1.00 98.00 96 GLN A N 1
ATOM 785 C CA . GLN A 1 96 ? -6.966 1.020 18.413 1.00 98.00 96 GLN A CA 1
ATOM 786 C C . GLN A 1 96 ? -6.211 2.258 17.904 1.00 98.00 96 GLN A C 1
ATOM 788 O O . GLN A 1 96 ? -6.741 3.374 17.950 1.00 98.00 96 GLN A O 1
ATOM 793 N N . SER A 1 97 ? -4.998 2.082 17.375 1.00 97.94 97 SER A N 1
ATOM 794 C CA . SER A 1 97 ? -4.175 3.170 16.850 1.00 97.94 97 SER A CA 1
ATOM 795 C C . SER A 1 97 ? -4.704 3.711 15.519 1.00 97.94 97 SER A C 1
ATOM 797 O O . SER A 1 97 ? -4.415 3.209 14.428 1.00 97.94 97 SER A O 1
ATOM 799 N N . LEU A 1 98 ? -5.448 4.815 15.602 1.00 97.88 98 LEU A N 1
ATOM 800 C CA . LEU A 1 98 ? -5.925 5.555 14.432 1.00 97.88 98 LEU A CA 1
ATOM 801 C C . LEU A 1 98 ? -4.784 6.024 13.502 1.00 97.88 98 LEU A C 1
ATOM 803 O O . LEU A 1 98 ? -4.972 5.966 12.283 1.00 97.88 98 LEU A O 1
ATOM 807 N N . PRO A 1 99 ? -3.609 6.466 14.010 1.00 98.50 99 PRO A N 1
ATOM 808 C CA . PRO A 1 99 ? -2.479 6.815 13.152 1.00 98.50 99 PRO A CA 1
ATOM 809 C C . PRO A 1 99 ? -2.043 5.685 12.214 1.00 98.50 99 PRO A C 1
ATOM 811 O O . PRO A 1 99 ? -1.819 5.956 11.039 1.00 98.50 99 PRO A O 1
ATOM 814 N N . TYR A 1 100 ? -1.995 4.431 12.683 1.00 98.50 100 TYR A N 1
ATOM 815 C CA . TYR A 1 100 ? -1.567 3.304 11.844 1.00 98.50 100 TYR A CA 1
ATOM 816 C C . TYR A 1 100 ? -2.581 2.987 10.741 1.00 98.50 100 TYR A C 1
ATOM 818 O O . TYR A 1 100 ? -2.194 2.741 9.601 1.00 98.50 100 TYR A O 1
ATOM 826 N N . VAL A 1 101 ? -3.881 3.063 11.047 1.00 98.56 101 VAL A N 1
ATOM 827 C CA . VAL A 1 101 ? -4.950 2.899 10.047 1.00 98.56 101 VAL A CA 1
ATOM 828 C C . VAL A 1 101 ? -4.858 3.980 8.970 1.00 98.56 101 VAL A C 1
ATOM 830 O O . VAL A 1 101 ? -4.985 3.688 7.779 1.00 98.56 101 VAL A O 1
ATOM 833 N N . LYS A 1 102 ? -4.628 5.234 9.380 1.00 98.56 102 LYS A N 1
ATOM 834 C CA . LYS A 1 102 ? -4.479 6.363 8.458 1.00 98.56 102 LYS A CA 1
ATOM 835 C C . LYS A 1 102 ? -3.262 6.186 7.551 1.00 98.56 102 LYS A C 1
ATOM 837 O O . LYS A 1 102 ? -3.402 6.311 6.338 1.00 98.56 102 LYS A O 1
ATOM 842 N N . GLU A 1 103 ? -2.110 5.872 8.136 1.00 98.75 103 GLU A N 1
ATOM 843 C CA . GLU A 1 103 ? -0.861 5.662 7.403 1.00 98.75 103 GLU A CA 1
ATOM 844 C C . GLU A 1 103 ? -1.003 4.524 6.387 1.00 98.75 103 GLU A C 1
ATOM 846 O O . GLU A 1 103 ? -0.683 4.712 5.217 1.00 98.75 103 GLU A O 1
ATOM 851 N N . PHE A 1 104 ? -1.589 3.390 6.786 1.00 98.81 104 PHE A N 1
ATOM 852 C CA . PHE A 1 104 ? -1.842 2.264 5.886 1.00 98.81 104 PHE A CA 1
ATOM 853 C C . PHE A 1 104 ? -2.735 2.655 4.701 1.00 98.81 104 PHE A C 1
ATOM 855 O O . PHE A 1 104 ? -2.429 2.331 3.555 1.00 98.81 104 PHE A O 1
ATOM 862 N N . ALA A 1 105 ? -3.843 3.360 4.956 1.00 98.62 105 ALA A N 1
ATOM 863 C CA . ALA A 1 105 ? -4.788 3.748 3.911 1.00 98.62 105 ALA A CA 1
ATOM 864 C C . ALA A 1 105 ? -4.176 4.733 2.900 1.00 98.62 105 ALA A C 1
ATOM 866 O O . ALA A 1 105 ? -4.400 4.614 1.693 1.00 98.62 105 ALA A O 1
ATOM 867 N N . GLU A 1 106 ? -3.407 5.705 3.394 1.00 98.62 106 GLU A N 1
ATOM 868 C CA . GLU A 1 106 ? -2.711 6.686 2.562 1.00 98.62 106 GLU A CA 1
ATOM 869 C C . GLU A 1 106 ? -1.588 6.028 1.756 1.00 98.62 106 GLU A C 1
ATOM 871 O O . GLU A 1 106 ? -1.498 6.274 0.551 1.00 98.62 106 GLU A O 1
ATOM 876 N N . LEU A 1 107 ? -0.796 5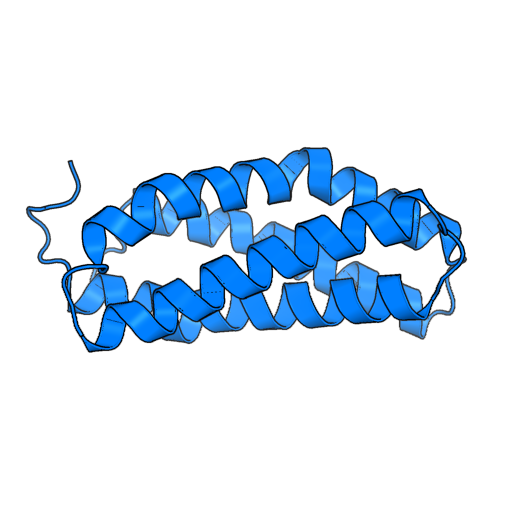.154 2.388 1.00 98.75 107 LEU A N 1
ATOM 877 C CA . LEU A 1 107 ? 0.281 4.418 1.734 1.00 98.75 107 LEU A CA 1
ATOM 878 C C . LEU A 1 107 ? -0.263 3.490 0.647 1.00 98.75 107 LEU A C 1
ATOM 880 O O . LEU A 1 107 ? 0.227 3.556 -0.472 1.00 98.75 107 LEU A O 1
ATOM 884 N N . LEU A 1 108 ? -1.318 2.708 0.913 1.00 98.75 108 LEU A N 1
ATOM 885 C CA . LEU A 1 108 ? -1.929 1.811 -0.083 1.00 98.75 108 LEU A CA 1
ATOM 886 C C . LEU A 1 108 ? -2.409 2.570 -1.313 1.00 98.75 108 LEU A C 1
ATOM 888 O O . LEU A 1 108 ? -2.143 2.168 -2.443 1.00 98.75 108 LEU A O 1
ATOM 892 N N . ASN A 1 109 ? -3.071 3.708 -1.104 1.00 98.62 109 ASN A N 1
ATOM 893 C CA . ASN A 1 109 ? -3.487 4.537 -2.221 1.00 98.62 109 ASN A CA 1
ATOM 894 C C . ASN A 1 109 ? -2.278 5.073 -3.003 1.00 98.62 109 ASN A C 1
ATOM 896 O O . ASN A 1 109 ? -2.288 5.035 -4.228 1.00 98.62 109 ASN A O 1
ATOM 900 N N . GLN A 1 110 ? -1.256 5.602 -2.328 1.00 98.69 110 GLN A N 1
ATOM 901 C CA . GLN A 1 110 ? -0.085 6.190 -2.990 1.00 98.69 110 GLN A CA 1
ATOM 902 C C . GLN A 1 110 ? 0.759 5.151 -3.730 1.00 98.69 110 GLN A C 1
ATOM 904 O O . GLN A 1 110 ? 1.193 5.419 -4.846 1.00 98.69 110 GLN A O 1
ATOM 909 N N . HIS A 1 111 ? 0.955 3.985 -3.124 1.00 98.75 111 HIS A N 1
ATOM 910 C CA . HIS A 1 111 ? 1.726 2.870 -3.653 1.00 98.75 111 HIS A CA 1
ATOM 911 C C . HIS A 1 111 ? 1.142 2.366 -4.980 1.00 98.75 111 HIS A C 1
ATOM 913 O O . HIS A 1 111 ? 1.804 2.493 -6.008 1.00 98.75 111 HIS A O 1
ATOM 919 N N . ILE A 1 112 ? -0.148 2.010 -5.003 1.00 98.44 112 ILE A N 1
ATOM 920 C CA . ILE A 1 112 ? -0.819 1.549 -6.231 1.00 98.44 112 ILE A CA 1
ATOM 921 C C . ILE A 1 112 ? -0.785 2.623 -7.331 1.00 98.44 112 ILE A C 1
ATOM 923 O O . ILE A 1 112 ? -0.589 2.342 -8.513 1.00 98.44 112 ILE A O 1
ATOM 927 N N . HIS A 1 113 ? -0.977 3.897 -6.969 1.00 98.44 113 HIS A N 1
ATOM 928 C CA . HIS A 1 113 ? -0.908 4.985 -7.947 1.00 98.44 113 HIS A CA 1
ATOM 929 C C . HIS A 1 113 ? 0.496 5.168 -8.526 1.00 98.44 113 HIS A C 1
ATOM 931 O O . HIS A 1 113 ? 0.614 5.489 -9.709 1.00 98.44 113 HIS A O 1
ATOM 937 N N . PHE A 1 114 ? 1.532 5.003 -7.707 1.00 98.44 114 PHE A N 1
ATOM 938 C CA . PHE A 1 114 ? 2.919 5.001 -8.152 1.00 98.44 114 PHE A CA 1
ATOM 939 C C . PHE A 1 114 ? 3.158 3.853 -9.140 1.00 98.44 114 PHE A C 1
ATOM 941 O O . PHE A 1 114 ? 3.705 4.077 -10.221 1.00 98.44 114 PHE A O 1
ATOM 948 N N . GLU A 1 115 ? 2.679 2.650 -8.838 1.00 97.50 115 GLU A N 1
ATOM 949 C CA . GLU A 1 115 ? 2.911 1.492 -9.698 1.00 97.50 115 GLU A CA 1
ATOM 950 C C . GLU A 1 115 ? 2.230 1.640 -11.052 1.00 97.50 115 GLU A C 1
ATOM 952 O O . GLU A 1 115 ? 2.868 1.529 -12.099 1.00 97.50 115 GLU A O 1
ATOM 957 N N . GLU A 1 116 ? 0.954 2.017 -11.045 1.00 96.94 116 GLU A N 1
ATOM 958 C CA . GLU A 1 116 ? 0.158 2.193 -12.259 1.00 96.94 116 GLU A CA 1
ATOM 959 C C . GLU A 1 116 ? 0.639 3.340 -13.156 1.00 96.94 116 GLU A C 1
ATOM 961 O O . GLU A 1 116 ? 0.430 3.309 -14.372 1.00 96.94 116 GLU A O 1
ATOM 966 N N . ARG A 1 117 ? 1.240 4.387 -12.578 1.00 96.75 117 ARG A N 1
ATOM 967 C CA . ARG A 1 117 ? 1.591 5.617 -13.312 1.00 96.75 117 ARG A CA 1
ATOM 968 C C . ARG A 1 117 ? 3.068 5.735 -13.641 1.00 96.75 117 ARG A C 1
ATOM 970 O O . ARG A 1 117 ? 3.407 6.450 -14.585 1.00 96.75 117 ARG A O 1
ATOM 977 N N . GLU A 1 118 ? 3.926 5.053 -12.895 1.00 95.75 118 GLU A N 1
ATOM 978 C CA . GLU A 1 118 ? 5.374 5.197 -13.003 1.00 95.75 118 GLU A CA 1
ATOM 979 C C . GLU A 1 118 ? 6.044 3.848 -13.260 1.00 95.75 118 GLU A C 1
ATOM 981 O O . GLU A 1 118 ? 6.643 3.673 -14.324 1.00 95.75 118 GLU A O 1
ATOM 986 N N . LEU A 1 119 ? 5.894 2.876 -12.351 1.00 95.12 119 LEU A N 1
ATOM 987 C CA . LEU A 1 119 ? 6.603 1.593 -12.437 1.00 95.12 119 LEU A CA 1
ATOM 988 C C . LEU A 1 119 ? 6.151 0.748 -13.634 1.00 95.12 119 LEU A C 1
ATOM 990 O O . LEU A 1 119 ? 6.973 0.371 -14.470 1.00 95.12 119 LEU A O 1
ATOM 994 N N . PHE A 1 120 ? 4.853 0.474 -13.762 1.00 93.62 120 PHE A N 1
ATOM 995 C CA . PHE A 1 120 ? 4.321 -0.365 -14.838 1.00 93.62 120 PHE A CA 1
ATOM 996 C C . PHE A 1 120 ? 4.512 0.300 -16.208 1.00 93.62 120 PHE A C 1
ATOM 998 O O . PHE A 1 120 ? 5.016 -0.365 -17.114 1.00 93.62 120 PHE A O 1
ATOM 1005 N N . PRO A 1 121 ? 4.250 1.610 -16.393 1.00 92.06 121 PRO A N 1
ATOM 1006 C CA . PRO A 1 121 ? 4.584 2.281 -17.648 1.00 92.06 121 PRO A CA 1
ATOM 1007 C C . PRO A 1 121 ? 6.084 2.273 -17.979 1.00 92.06 121 PRO A C 1
ATOM 1009 O O . PRO A 1 121 ? 6.449 2.28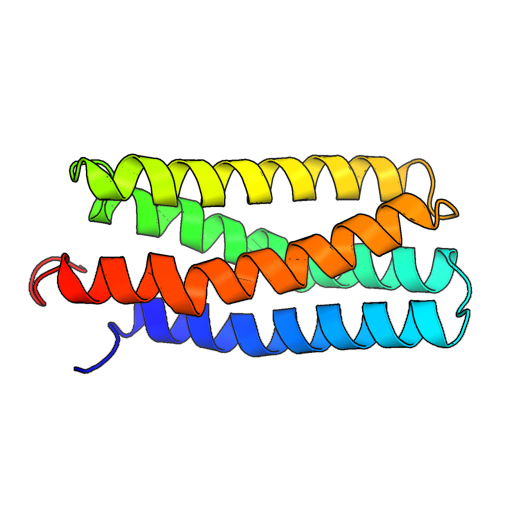0 -19.157 1.00 92.06 121 PRO A O 1
ATOM 1012 N N . PHE A 1 122 ? 6.970 2.280 -16.977 1.00 91.81 122 PHE A N 1
ATOM 1013 C CA . PHE A 1 122 ? 8.410 2.124 -17.193 1.00 91.81 122 PHE A CA 1
ATOM 1014 C C . PHE A 1 122 ? 8.761 0.702 -17.654 1.00 91.81 122 PHE A C 1
ATOM 1016 O O . PHE A 1 122 ? 9.489 0.545 -18.640 1.00 91.81 122 PHE A O 1
ATOM 1023 N N . LEU A 1 123 ? 8.197 -0.322 -17.008 1.00 89.12 123 LEU A N 1
ATOM 1024 C CA . LEU A 1 123 ? 8.329 -1.728 -17.405 1.00 89.12 123 LEU A CA 1
ATOM 1025 C C . LEU A 1 123 ? 7.879 -1.936 -18.856 1.00 89.12 123 LEU A C 1
ATOM 1027 O O . LEU A 1 123 ? 8.629 -2.460 -19.671 1.00 89.12 123 LEU A O 1
ATOM 1031 N N . GLU A 1 124 ? 6.707 -1.423 -19.230 1.00 86.69 124 GLU A N 1
ATOM 1032 C CA . GLU A 1 124 ? 6.169 -1.561 -20.590 1.00 86.69 124 GLU A CA 1
ATOM 1033 C C . GLU A 1 124 ? 7.025 -0.898 -21.677 1.00 86.69 124 GLU A C 1
ATOM 1035 O O . GLU A 1 124 ? 6.995 -1.317 -22.835 1.00 86.69 124 GLU A O 1
ATOM 1040 N N . LYS A 1 125 ? 7.756 0.168 -21.335 1.00 85.81 125 LYS A N 1
ATOM 1041 C CA . LYS A 1 125 ? 8.643 0.869 -22.276 1.00 85.81 125 LYS A CA 1
ATOM 1042 C C . LYS A 1 125 ? 9.995 0.185 -22.428 1.00 85.81 125 LYS A C 1
ATOM 1044 O O . LYS A 1 125 ? 10.624 0.321 -23.474 1.00 85.81 125 LYS A O 1
ATOM 1049 N N . THR A 1 126 ? 10.469 -0.472 -21.375 1.00 78.94 126 THR A N 1
ATOM 1050 C CA . THR A 1 126 ? 11.835 -1.002 -21.299 1.00 78.94 126 THR A CA 1
ATOM 1051 C C . THR A 1 126 ? 11.907 -2.492 -21.605 1.00 78.94 126 THR A C 1
ATOM 1053 O O . THR A 1 126 ? 12.882 -2.948 -22.206 1.00 78.94 126 THR A O 1
ATOM 1056 N N . VAL A 1 127 ? 10.856 -3.244 -21.282 1.00 67.75 127 VAL A N 1
ATOM 1057 C CA . VAL A 1 127 ? 10.750 -4.663 -21.601 1.00 67.75 127 VAL A CA 1
ATOM 1058 C C . VAL A 1 127 ? 10.194 -4.805 -23.017 1.00 67.75 127 VAL A C 1
ATOM 1060 O O . VAL A 1 127 ? 9.003 -4.648 -23.278 1.00 67.75 127 VAL A O 1
ATOM 1063 N N . THR A 1 128 ? 11.083 -5.079 -23.973 1.00 56.62 128 THR A N 1
ATOM 1064 C CA . THR A 1 128 ? 10.678 -5.515 -25.317 1.00 56.62 128 THR A CA 1
ATOM 1065 C C . THR A 1 128 ? 9.898 -6.830 -25.213 1.00 56.62 128 THR A C 1
ATOM 1067 O O . THR A 1 128 ? 10.188 -7.663 -24.357 1.00 56.62 128 THR A O 1
ATOM 1070 N N . ALA A 1 129 ? 8.895 -7.009 -26.079 1.00 51.44 129 ALA A N 1
ATOM 1071 C CA . ALA A 1 129 ? 7.865 -8.052 -25.980 1.00 51.44 129 ALA A CA 1
ATOM 1072 C C . ALA A 1 129 ? 8.368 -9.514 -25.883 1.00 51.44 129 ALA A C 1
ATOM 1074 O O . ALA A 1 129 ? 7.575 -10.385 -25.543 1.00 51.44 129 ALA A O 1
ATOM 1075 N N . ASP A 1 130 ? 9.654 -9.780 -26.130 1.00 43.94 130 ASP A N 1
ATOM 1076 C CA . ASP A 1 130 ? 10.245 -11.125 -26.206 1.00 43.94 130 ASP A CA 1
ATOM 1077 C C . ASP A 1 130 ? 10.841 -11.662 -24.888 1.00 43.94 130 ASP A C 1
ATOM 1079 O O . ASP A 1 130 ? 11.344 -12.783 -24.871 1.00 43.94 130 ASP A O 1
ATOM 1083 N N . LYS A 1 131 ? 10.835 -10.900 -23.782 1.00 46.56 131 LYS A N 1
ATOM 1084 C CA . LYS A 1 131 ? 11.552 -11.284 -22.540 1.00 46.56 131 LYS A CA 1
ATOM 1085 C C . LYS A 1 131 ? 10.697 -11.621 -21.317 1.00 46.56 131 LYS A C 1
ATOM 1087 O O . LYS A 1 131 ? 11.246 -11.774 -20.233 1.00 46.56 131 LYS A O 1
ATOM 1092 N N . LEU A 1 132 ? 9.388 -11.777 -21.474 1.00 48.56 132 LEU A N 1
ATOM 1093 C CA . LEU A 1 132 ? 8.509 -12.197 -20.379 1.00 48.56 132 LEU A CA 1
ATOM 1094 C C . LEU A 1 132 ? 8.016 -13.609 -20.669 1.00 48.56 132 LEU A C 1
ATOM 1096 O O . LEU A 1 132 ? 6.980 -13.782 -21.308 1.00 48.56 132 LEU A O 1
ATOM 1100 N N . VAL A 1 133 ? 8.850 -14.580 -20.285 1.00 40.53 133 VAL A N 1
ATOM 1101 C CA . VAL A 1 133 ? 8.574 -16.024 -20.336 1.00 40.53 133 VAL A CA 1
ATOM 1102 C C . VAL A 1 133 ? 7.959 -16.453 -19.016 1.00 40.53 133 VAL A C 1
ATOM 1104 O O . VAL A 1 133 ? 8.495 -16.021 -17.975 1.00 40.53 133 VAL A O 1
#